Protein AF-A0A1V2M7Y9-F1 (afdb_monomer_lite)

Sequence (80 aa):
MYEKNIIGEQFIQGRKHTYYLLEKNSTYGIEIMEESGSKYICYQIYFTEDKNFANKLCNQICEGTVTIPGLEDIIEDAVV

pLDDT: mean 74.78, std 12.46, range [45.5, 90.5]

Structure (mmCIF, N/CA/C/O backbone):
data_AF-A0A1V2M7Y9-F1
#
_entry.id   AF-A0A1V2M7Y9-F1
#
loop_
_atom_site.group_PDB
_atom_site.id
_atom_site.type_symbol
_atom_site.label_atom_id
_atom_site.label_alt_id
_atom_site.label_comp_id
_atom_site.label_asym_id
_atom_site.label_entity_id
_atom_site.label_seq_id
_atom_site.pdbx_PDB_ins_code
_atom_site.Cartn_x
_atom_site.Cartn_y
_atom_site.Cartn_z
_atom_site.occupancy
_atom_site.B_iso_or_equiv
_atom_site.auth_seq_id
_atom_site.auth_comp_id
_atom_site.auth_asym_id
_atom_site.auth_atom_id
_atom_site.pdbx_PDB_model_num
ATOM 1 N N . MET A 1 1 ? 2.296 11.114 15.287 1.00 73.25 1 MET A N 1
ATOM 2 C CA . MET A 1 1 ? 2.988 10.587 14.096 1.00 73.25 1 MET A CA 1
ATOM 3 C C . MET A 1 1 ? 2.338 9.249 13.765 1.00 73.25 1 MET A C 1
ATOM 5 O O . MET A 1 1 ? 1.908 8.607 14.715 1.00 73.25 1 MET A O 1
ATOM 9 N N . TYR A 1 2 ? 2.148 8.900 12.491 1.00 81.19 2 TYR A N 1
ATOM 10 C CA . TYR A 1 2 ? 1.688 7.553 12.118 1.00 81.19 2 TYR A CA 1
ATOM 11 C C . TYR A 1 2 ? 2.891 6.608 12.116 1.00 81.19 2 TYR A C 1
ATOM 13 O O . TYR A 1 2 ? 3.967 7.013 11.670 1.00 81.19 2 TYR A O 1
ATOM 21 N N . GLU A 1 3 ? 2.720 5.390 12.620 1.00 87.50 3 GLU A N 1
ATOM 22 C CA . GLU A 1 3 ? 3.696 4.319 12.420 1.00 87.50 3 GLU A CA 1
ATOM 23 C C . GLU A 1 3 ? 3.583 3.828 10.975 1.00 87.50 3 GLU A C 1
ATOM 25 O O . GLU A 1 3 ? 2.473 3.614 10.492 1.00 87.50 3 GLU A O 1
ATOM 30 N N . LYS A 1 4 ? 4.716 3.706 10.271 1.00 88.50 4 LYS A N 1
ATOM 31 C CA . LYS A 1 4 ? 4.762 3.243 8.877 1.00 88.50 4 LYS A CA 1
ATOM 32 C C . LYS A 1 4 ? 5.315 1.826 8.823 1.00 88.50 4 LYS A C 1
ATOM 34 O O . LYS A 1 4 ? 6.464 1.610 9.204 1.00 88.50 4 LYS A O 1
ATOM 39 N N . ASN A 1 5 ? 4.535 0.897 8.287 1.00 89.00 5 ASN A N 1
ATOM 40 C CA . ASN A 1 5 ? 4.952 -0.479 8.040 1.00 89.00 5 ASN A CA 1
ATOM 41 C C . ASN A 1 5 ? 5.068 -0.714 6.534 1.00 89.00 5 ASN A C 1
ATOM 43 O O . ASN A 1 5 ? 4.110 -0.467 5.808 1.00 89.00 5 ASN A O 1
ATOM 47 N N . ILE A 1 6 ? 6.229 -1.173 6.062 1.00 90.50 6 ILE A N 1
ATOM 48 C CA . ILE A 1 6 ? 6.423 -1.519 4.647 1.00 90.50 6 ILE A CA 1
ATOM 49 C C . ILE A 1 6 ? 5.660 -2.812 4.361 1.00 90.50 6 ILE A C 1
ATOM 51 O O . ILE A 1 6 ? 5.895 -3.820 5.024 1.00 90.50 6 ILE A O 1
ATOM 55 N N . ILE A 1 7 ? 4.772 -2.768 3.371 1.00 88.50 7 ILE A N 1
ATOM 56 C CA . ILE A 1 7 ? 4.036 -3.937 2.874 1.00 88.50 7 ILE A CA 1
ATOM 57 C C . ILE A 1 7 ? 4.780 -4.572 1.701 1.00 88.50 7 ILE A C 1
ATOM 59 O O . ILE A 1 7 ? 4.933 -5.790 1.652 1.00 88.50 7 ILE A O 1
ATOM 63 N N . GLY A 1 8 ? 5.325 -3.753 0.802 1.00 87.06 8 GLY A N 1
ATOM 64 C CA . GLY A 1 8 ? 6.149 -4.245 -0.291 1.00 87.06 8 GLY A CA 1
ATOM 65 C C . GLY A 1 8 ? 6.640 -3.148 -1.221 1.00 87.06 8 GLY A C 1
ATOM 66 O O . GLY A 1 8 ? 6.410 -1.956 -0.996 1.00 87.06 8 GLY A O 1
ATOM 67 N N . GLU A 1 9 ? 7.348 -3.577 -2.260 1.00 88.62 9 GLU A N 1
ATOM 68 C CA . GLU A 1 9 ? 7.962 -2.713 -3.263 1.00 88.62 9 GLU A CA 1
ATOM 69 C C . GLU A 1 9 ? 7.719 -3.285 -4.663 1.00 88.62 9 GLU A C 1
ATOM 71 O O . GLU A 1 9 ? 7.818 -4.496 -4.872 1.00 88.62 9 GLU A O 1
ATOM 76 N N . GLN A 1 10 ? 7.441 -2.416 -5.634 1.00 83.06 10 GLN A N 1
ATOM 77 C CA . GLN A 1 10 ? 7.316 -2.780 -7.043 1.00 83.06 10 GLN A CA 1
ATOM 78 C C . GLN A 1 10 ? 8.125 -1.840 -7.939 1.00 83.06 10 GLN A C 1
ATOM 80 O O . GLN A 1 10 ? 8.363 -0.682 -7.603 1.00 83.06 10 GLN A O 1
ATOM 85 N N . PHE A 1 11 ? 8.532 -2.343 -9.107 1.00 81.31 11 PHE A N 1
ATOM 86 C CA . PHE A 1 11 ? 9.128 -1.535 -10.168 1.00 81.31 1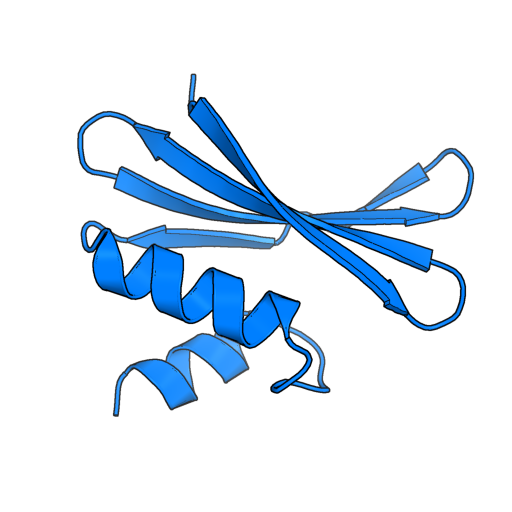1 PHE A CA 1
ATOM 87 C C . PHE A 1 11 ? 8.162 -1.432 -11.345 1.00 81.31 11 PHE A C 1
ATOM 89 O O . PHE A 1 11 ? 8.018 -2.377 -12.120 1.00 81.31 11 PHE A O 1
ATOM 96 N N . ILE A 1 12 ? 7.525 -0.273 -11.503 1.00 76.75 12 ILE A N 1
ATOM 97 C CA . ILE A 1 12 ? 6.543 -0.019 -12.561 1.00 76.75 12 ILE A CA 1
ATOM 98 C C . ILE A 1 12 ? 7.100 1.066 -13.483 1.00 76.75 12 ILE A C 1
ATOM 100 O O . ILE A 1 12 ? 7.444 2.161 -13.044 1.00 76.75 12 ILE A O 1
ATOM 104 N N . GLN A 1 13 ? 7.227 0.757 -14.780 1.00 75.06 13 GLN A N 1
ATOM 105 C CA . GLN A 1 13 ? 7.737 1.689 -15.804 1.00 75.06 13 GLN A CA 1
ATOM 106 C C . GLN A 1 13 ? 9.096 2.333 -15.442 1.00 75.06 13 GLN A C 1
ATOM 108 O O . GLN A 1 13 ? 9.361 3.490 -15.766 1.00 75.06 13 GLN A O 1
ATOM 113 N N . GLY A 1 14 ? 9.967 1.5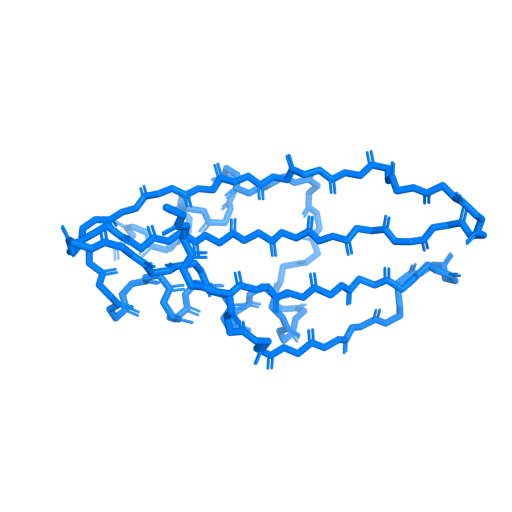81 -14.758 1.00 75.81 14 GLY A N 1
ATOM 114 C CA . GLY A 1 14 ? 11.291 2.049 -14.333 1.00 75.81 14 GLY A CA 1
ATOM 115 C C . GLY A 1 14 ? 11.294 2.949 -13.092 1.00 75.81 14 GLY A C 1
ATOM 116 O O . GLY A 1 14 ? 12.336 3.517 -12.771 1.00 75.81 14 GLY A O 1
ATOM 117 N N . ARG A 1 15 ? 10.161 3.078 -12.394 1.00 77.12 15 ARG A N 1
ATOM 118 C CA . ARG A 1 15 ? 10.033 3.804 -11.123 1.00 77.12 15 ARG A CA 1
ATOM 119 C C . ARG A 1 15 ? 9.847 2.816 -9.983 1.00 77.12 15 ARG A C 1
ATOM 121 O O . ARG A 1 15 ? 9.217 1.778 -10.182 1.00 77.12 15 ARG A O 1
ATOM 128 N N . LYS A 1 16 ? 10.413 3.130 -8.817 1.00 83.94 16 LYS A N 1
ATOM 129 C CA . LYS A 1 16 ? 10.237 2.318 -7.612 1.00 83.94 16 LYS A CA 1
ATOM 130 C C . LYS A 1 16 ? 9.007 2.820 -6.864 1.00 83.94 16 LYS A C 1
ATOM 132 O O . LYS A 1 16 ? 8.936 3.997 -6.517 1.00 83.94 16 LYS A O 1
ATOM 137 N N . HIS A 1 17 ? 8.067 1.923 -6.611 1.00 83.00 17 HIS A N 1
ATOM 138 C CA . HIS A 1 17 ? 6.888 2.160 -5.792 1.00 83.00 17 HIS A CA 1
ATOM 139 C C . HIS A 1 17 ? 7.038 1.403 -4.481 1.00 83.00 17 HIS A C 1
ATOM 141 O O . HIS A 1 17 ? 7.265 0.195 -4.496 1.00 83.00 17 HIS A O 1
ATOM 147 N N . THR A 1 18 ? 6.905 2.103 -3.360 1.00 86.38 18 THR A N 1
ATOM 148 C CA . THR A 1 18 ? 6.909 1.502 -2.023 1.00 86.38 18 THR A CA 1
ATOM 149 C C . THR A 1 18 ? 5.547 1.704 -1.379 1.00 86.38 18 THR A C 1
ATOM 151 O O . THR A 1 18 ? 5.019 2.818 -1.369 1.00 86.38 18 THR A O 1
ATOM 154 N N . TYR A 1 19 ? 4.989 0.628 -0.833 1.00 85.94 19 TYR A N 1
ATOM 155 C CA . TYR A 1 19 ? 3.655 0.603 -0.245 1.00 85.94 19 TYR A CA 1
ATOM 156 C C . TYR A 1 19 ? 3.768 0.516 1.273 1.00 85.94 19 TYR A C 1
ATOM 158 O O . TYR A 1 19 ? 4.417 -0.391 1.804 1.00 85.94 19 TYR A O 1
ATOM 166 N N . TYR A 1 20 ? 3.131 1.451 1.973 1.00 88.00 20 TYR A N 1
ATOM 167 C CA . TYR A 1 20 ? 3.137 1.518 3.427 1.00 88.00 20 TYR A CA 1
ATOM 168 C C . TYR A 1 20 ? 1.726 1.405 3.996 1.00 88.00 20 TYR A C 1
ATOM 170 O O . TYR A 1 20 ? 0.803 2.078 3.537 1.00 88.00 20 TYR A O 1
ATOM 178 N N . LEU A 1 21 ? 1.596 0.629 5.069 1.00 87.94 21 LEU A N 1
ATOM 179 C CA . LEU A 1 21 ? 0.458 0.680 5.974 1.00 87.94 21 LEU A CA 1
ATOM 180 C C . LEU A 1 21 ? 0.777 1.663 7.108 1.00 87.94 21 LEU A C 1
ATOM 182 O O . LEU A 1 21 ? 1.762 1.500 7.832 1.00 87.94 21 LEU A O 1
ATOM 186 N N . LEU A 1 22 ? -0.056 2.687 7.248 1.00 88.62 22 LEU A N 1
ATOM 187 C CA . LEU A 1 22 ? -0.010 3.686 8.308 1.00 88.62 22 LEU A CA 1
ATOM 188 C C . LEU A 1 22 ? -0.896 3.241 9.473 1.00 88.62 22 LEU A C 1
ATOM 190 O O . LEU A 1 22 ? -2.029 2.835 9.241 1.00 88.62 22 LEU A O 1
ATOM 194 N N . GLU A 1 23 ? -0.430 3.362 10.715 1.00 87.94 23 GLU A N 1
ATOM 195 C CA . GLU A 1 23 ? -1.217 3.034 11.916 1.00 87.94 23 GLU A CA 1
ATOM 196 C C . GLU A 1 23 ? -1.094 4.141 12.977 1.00 87.94 23 GLU A C 1
ATOM 198 O O . GLU A 1 23 ? 0.001 4.626 13.277 1.00 87.94 23 GLU A O 1
ATOM 203 N N . LYS A 1 24 ? -2.231 4.591 13.527 1.00 87.88 24 LYS A N 1
ATOM 204 C CA . LYS A 1 24 ? -2.294 5.505 14.681 1.00 87.88 24 LYS A CA 1
ATOM 205 C C . LYS A 1 24 ? -3.666 5.465 15.348 1.00 87.88 24 LYS A C 1
ATOM 207 O O . LYS A 1 24 ? -4.641 5.858 14.724 1.00 87.88 24 LYS A O 1
ATOM 212 N N . ASN A 1 25 ? -3.728 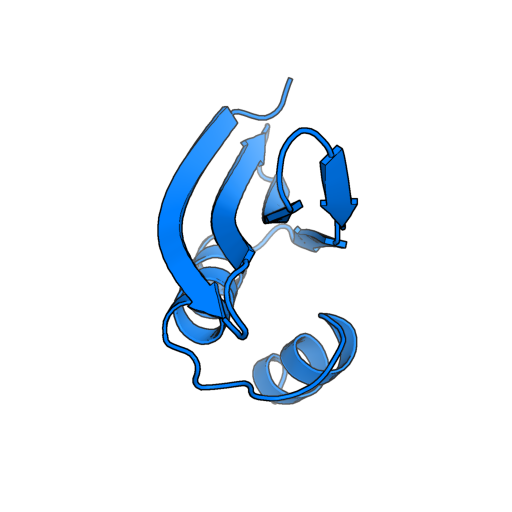5.137 16.641 1.00 81.25 25 ASN A N 1
ATOM 213 C CA . ASN A 1 25 ? -4.926 5.288 17.488 1.00 81.25 25 ASN A CA 1
ATOM 214 C C . ASN A 1 25 ? -6.233 4.802 16.819 1.00 81.25 25 ASN A C 1
ATOM 216 O O . ASN A 1 25 ? -7.220 5.532 16.813 1.00 81.25 25 ASN A O 1
ATOM 220 N N . SER A 1 26 ? -6.211 3.601 16.232 1.00 82.12 26 SER A N 1
ATOM 221 C CA . SER A 1 26 ? -7.331 2.985 15.489 1.00 82.12 26 SER A CA 1
ATOM 222 C C . SER A 1 26 ? -7.650 3.580 14.113 1.00 82.12 26 SER A C 1
ATOM 224 O O . SER A 1 26 ? -8.622 3.180 13.487 1.00 82.12 26 SER A O 1
ATOM 226 N N . THR A 1 27 ? -6.827 4.493 13.608 1.00 84.69 27 THR A N 1
ATOM 227 C CA . THR A 1 27 ? -6.846 4.930 12.213 1.00 84.69 27 THR A CA 1
ATOM 228 C C . THR A 1 27 ? -5.732 4.229 11.451 1.00 84.69 27 THR A C 1
ATOM 230 O O . THR A 1 27 ? -4.560 4.278 11.842 1.00 84.69 27 THR A O 1
ATOM 233 N N . TYR A 1 28 ? -6.106 3.611 10.343 1.00 85.50 28 TYR A N 1
ATOM 234 C CA . TYR A 1 28 ? -5.222 2.918 9.425 1.00 85.50 28 TYR A CA 1
ATOM 235 C C . TYR A 1 28 ? -5.203 3.658 8.105 1.00 85.50 28 TYR A C 1
ATOM 237 O O . TYR A 1 28 ? -6.234 4.173 7.683 1.00 85.50 28 TYR A O 1
ATOM 245 N N . GLY A 1 29 ? -4.056 3.719 7.444 1.00 83.19 29 GLY A N 1
ATOM 246 C CA . GLY A 1 29 ? -3.982 4.324 6.128 1.00 83.19 29 GLY A CA 1
ATOM 247 C C . GLY A 1 29 ? -3.045 3.611 5.184 1.00 83.19 29 GLY A C 1
ATOM 248 O O . GLY A 1 29 ? -2.257 2.770 5.596 1.00 83.19 29 GLY A O 1
ATOM 249 N N . ILE A 1 30 ? -3.153 3.938 3.908 1.00 83.50 30 ILE A N 1
ATOM 250 C CA . ILE A 1 30 ? -2.324 3.360 2.853 1.00 83.50 30 ILE A CA 1
ATOM 251 C C . ILE A 1 30 ? -1.562 4.498 2.224 1.00 83.50 30 ILE A C 1
ATOM 253 O O . ILE A 1 30 ? -2.187 5.457 1.800 1.00 83.50 30 ILE A O 1
ATOM 257 N N . GLU A 1 31 ? -0.244 4.394 2.161 1.00 82.56 31 GLU A N 1
ATOM 258 C CA . GLU A 1 31 ? 0.606 5.361 1.480 1.00 82.56 31 GLU A CA 1
ATOM 259 C C . GLU A 1 31 ? 1.359 4.656 0.358 1.00 82.56 31 GLU A C 1
ATOM 261 O O . GLU A 1 31 ? 2.039 3.654 0.582 1.00 82.56 31 GLU A O 1
ATOM 266 N N . ILE A 1 32 ? 1.241 5.196 -0.852 1.00 82.75 32 ILE A N 1
ATOM 267 C CA . ILE A 1 32 ? 2.039 4.778 -2.004 1.00 82.75 32 ILE A CA 1
ATOM 268 C C . ILE A 1 32 ? 3.069 5.863 -2.258 1.00 82.75 32 ILE A C 1
ATOM 270 O O . ILE A 1 32 ? 2.697 7.008 -2.515 1.00 82.75 32 ILE A O 1
ATOM 274 N N . MET A 1 33 ? 4.344 5.495 -2.198 1.00 81.62 33 MET A N 1
ATOM 275 C CA . MET A 1 33 ? 5.459 6.387 -2.478 1.00 81.62 33 MET A CA 1
ATOM 276 C C . MET A 1 33 ? 6.093 6.009 -3.813 1.00 81.62 33 MET A C 1
ATOM 278 O O . MET A 1 33 ? 6.569 4.890 -3.976 1.00 81.62 33 MET A O 1
ATOM 282 N N . GLU A 1 34 ? 6.119 6.950 -4.756 1.00 80.38 34 GLU A N 1
ATOM 283 C CA . GLU A 1 34 ? 6.836 6.800 -6.026 1.00 80.38 34 GLU A CA 1
ATOM 284 C C . GLU A 1 34 ? 8.179 7.540 -5.985 1.00 80.38 34 GLU A C 1
ATOM 286 O O . GLU A 1 34 ? 8.219 8.761 -5.794 1.00 80.38 34 GLU A O 1
ATOM 291 N N . GLU A 1 35 ? 9.263 6.810 -6.246 1.00 77.75 35 GLU A N 1
ATOM 292 C CA . GLU A 1 35 ? 10.607 7.344 -6.452 1.00 77.75 35 GLU A CA 1
ATOM 293 C C . GLU A 1 35 ? 10.950 7.371 -7.950 1.00 77.75 35 GLU A C 1
ATOM 295 O O . GLU A 1 35 ? 10.984 6.342 -8.633 1.00 77.75 35 GLU A O 1
ATOM 300 N N . SER A 1 36 ? 11.261 8.564 -8.465 1.00 70.44 36 SER A N 1
ATOM 301 C CA . SER A 1 36 ? 11.800 8.755 -9.815 1.00 70.44 36 SER A CA 1
ATOM 302 C C . SER A 1 36 ? 13.084 9.581 -9.741 1.00 70.44 36 SER A C 1
ATOM 304 O O . SER A 1 36 ? 13.061 10.817 -9.706 1.00 70.44 36 SER A O 1
ATOM 306 N N . GLY A 1 37 ? 14.229 8.898 -9.724 1.00 72.69 37 GLY A N 1
ATOM 307 C CA . GLY A 1 37 ? 15.533 9.532 -9.530 1.00 72.69 37 GLY A CA 1
ATOM 308 C C . GLY A 1 37 ? 15.653 10.119 -8.122 1.00 72.69 37 GLY A C 1
ATOM 309 O O . GLY A 1 37 ? 15.575 9.391 -7.144 1.00 72.69 37 GLY A O 1
ATOM 310 N N . SER A 1 38 ? 15.836 11.436 -8.008 1.00 63.78 38 SER A N 1
ATOM 311 C CA . SER A 1 38 ? 15.917 12.159 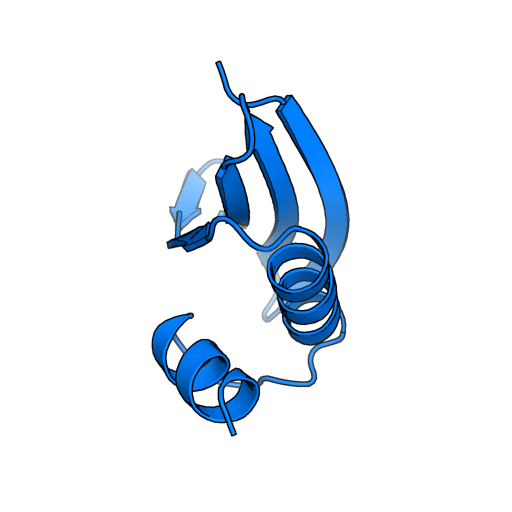-6.726 1.00 63.78 38 SER A CA 1
ATOM 312 C C . SER A 1 38 ? 14.610 12.852 -6.314 1.00 63.78 38 SER A C 1
ATOM 314 O O . SER A 1 38 ? 14.612 13.676 -5.399 1.00 63.78 38 SER A O 1
ATOM 316 N N . LYS A 1 39 ? 13.495 12.567 -7.001 1.00 57.53 39 LYS A N 1
ATOM 317 C CA . LYS A 1 39 ? 12.191 13.192 -6.744 1.00 57.53 39 LYS A CA 1
ATOM 318 C C . LYS A 1 39 ? 11.176 12.163 -6.246 1.00 57.53 39 LYS A C 1
ATOM 320 O O . LYS A 1 39 ? 11.026 11.103 -6.849 1.00 57.53 39 LYS A O 1
ATOM 325 N N . TYR A 1 40 ? 10.454 12.543 -5.194 1.00 62.19 40 TYR A N 1
ATOM 326 C CA . TYR A 1 40 ? 9.266 11.855 -4.687 1.00 62.19 40 TYR A CA 1
ATOM 327 C C . TYR A 1 40 ? 8.038 12.484 -5.349 1.00 62.19 40 TYR A C 1
ATOM 329 O O . TYR A 1 40 ? 7.858 13.699 -5.238 1.00 62.19 40 TYR A O 1
ATOM 337 N N . ILE A 1 41 ? 7.257 11.704 -6.102 1.00 59.53 41 ILE A N 1
ATOM 338 C CA . ILE A 1 41 ? 6.291 12.275 -7.064 1.00 59.53 41 ILE A CA 1
ATOM 339 C C . ILE A 1 41 ? 4.825 12.074 -6.660 1.00 59.53 41 ILE A C 1
ATOM 341 O O . ILE A 1 41 ? 3.989 12.886 -7.051 1.00 59.53 41 ILE A O 1
ATOM 345 N N . CYS A 1 42 ? 4.487 11.081 -5.837 1.00 56.41 42 CYS A N 1
ATOM 346 C CA . CYS A 1 42 ? 3.089 10.823 -5.493 1.00 56.41 42 CYS A CA 1
ATOM 347 C C . CYS A 1 42 ? 2.927 10.372 -4.040 1.00 56.41 42 CYS A C 1
ATOM 349 O O . CYS A 1 42 ? 3.694 9.533 -3.577 1.00 56.41 42 CYS A O 1
ATOM 351 N N . TYR A 1 43 ? 1.924 10.945 -3.365 1.00 62.88 43 TYR A N 1
ATOM 352 C CA . TYR A 1 43 ? 1.394 10.525 -2.069 1.00 62.88 43 TYR A CA 1
ATOM 353 C C . TYR A 1 43 ? -0.115 10.373 -2.244 1.00 62.88 43 TYR A C 1
ATOM 355 O O . TYR A 1 43 ? -0.844 11.364 -2.213 1.00 62.88 43 TYR A O 1
ATOM 363 N N . GLN A 1 44 ? -0.598 9.155 -2.456 1.00 62.31 44 GLN A N 1
ATOM 364 C CA . GLN A 1 44 ? -2.018 8.876 -2.255 1.00 62.31 44 GLN A CA 1
ATOM 365 C C . GLN A 1 44 ? -2.164 8.278 -0.868 1.00 62.31 44 GLN A C 1
ATOM 367 O O . GLN A 1 44 ? -1.478 7.307 -0.549 1.00 62.31 44 GLN A O 1
ATOM 372 N N . ILE A 1 45 ? -2.997 8.920 -0.045 1.00 68.25 45 ILE A N 1
ATOM 373 C CA . ILE A 1 45 ? -3.263 8.481 1.318 1.00 68.25 45 ILE A CA 1
ATOM 374 C C . ILE A 1 45 ? -4.757 8.268 1.493 1.00 68.25 45 ILE A C 1
ATOM 376 O O . ILE A 1 45 ? -5.533 9.220 1.453 1.00 68.25 45 ILE A O 1
ATOM 380 N N . TYR A 1 46 ? -5.142 7.017 1.709 1.00 74.38 46 TYR A N 1
ATOM 381 C CA . TYR A 1 46 ? -6.478 6.656 2.173 1.00 74.38 46 TYR A CA 1
ATOM 382 C C . TYR A 1 46 ? -6.434 6.339 3.656 1.00 74.38 46 TYR A C 1
ATOM 384 O O . TYR A 1 46 ? -5.427 5.815 4.124 1.00 74.38 46 TYR A O 1
ATOM 392 N N . PHE A 1 47 ? -7.515 6.641 4.374 1.00 81.56 47 PHE A N 1
ATOM 393 C CA . PHE A 1 47 ? -7.662 6.322 5.787 1.00 81.56 47 PHE A CA 1
ATOM 394 C C . PHE A 1 47 ? -8.968 5.572 6.048 1.00 81.56 47 PHE A C 1
ATOM 396 O O . PHE A 1 47 ? -10.001 5.883 5.460 1.00 81.56 47 PHE A O 1
ATOM 403 N N . THR A 1 48 ? -8.920 4.618 6.970 1.00 82.19 48 THR A N 1
ATOM 404 C CA . THR A 1 48 ? -10.061 3.836 7.450 1.00 82.19 48 THR A CA 1
ATOM 405 C C . THR A 1 48 ? -9.871 3.481 8.925 1.00 82.19 48 THR A C 1
ATOM 407 O O . THR A 1 48 ? -8.755 3.501 9.446 1.00 82.19 48 THR A O 1
ATOM 410 N N . GLU A 1 49 ? -10.959 3.150 9.609 1.00 86.38 49 GLU A N 1
ATOM 411 C CA . GLU A 1 49 ? -10.931 2.608 10.974 1.00 86.38 49 GLU A CA 1
ATOM 412 C C . GLU A 1 49 ? -10.837 1.070 10.985 1.00 86.38 49 GLU A C 1
ATOM 414 O O . GLU A 1 49 ? -10.598 0.462 12.028 1.00 86.38 49 GLU A O 1
ATOM 419 N N . ASP A 1 50 ? -10.964 0.423 9.821 1.00 85.62 50 ASP A N 1
ATOM 420 C CA . ASP A 1 50 ? -10.846 -1.028 9.677 1.00 85.62 50 ASP A CA 1
ATOM 421 C C . ASP A 1 50 ? -9.418 -1.437 9.270 1.00 85.62 50 ASP A C 1
ATOM 423 O O . ASP A 1 50 ? -8.989 -1.276 8.122 1.00 85.62 50 ASP A O 1
ATOM 427 N N . LYS A 1 51 ? -8.684 -2.025 10.224 1.00 82.94 51 LYS A N 1
ATO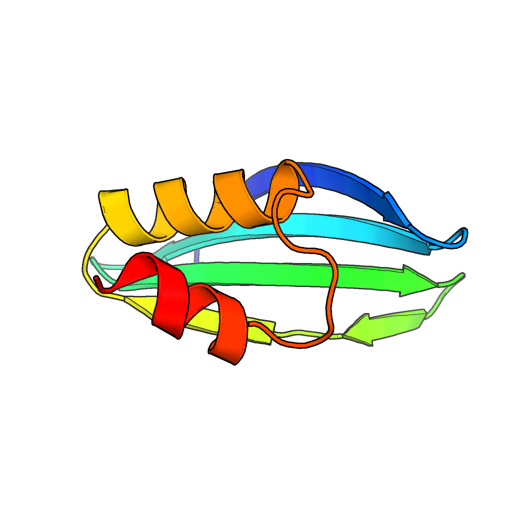M 428 C CA . LYS A 1 51 ? -7.323 -2.544 10.018 1.00 82.94 51 LYS A CA 1
ATOM 429 C C . LYS A 1 51 ? -7.254 -3.617 8.937 1.00 82.94 51 LYS A C 1
ATOM 431 O O . LYS A 1 51 ? -6.309 -3.635 8.149 1.00 82.94 51 LYS A O 1
ATOM 436 N N . ASN A 1 52 ? -8.212 -4.541 8.937 1.00 85.25 52 ASN A N 1
ATOM 437 C CA . ASN A 1 52 ? -8.211 -5.675 8.020 1.00 85.25 52 ASN A CA 1
ATOM 438 C C . ASN A 1 52 ? -8.479 -5.190 6.601 1.00 85.25 52 ASN A C 1
ATOM 440 O O . ASN A 1 52 ? -7.806 -5.638 5.675 1.00 85.25 52 ASN A O 1
ATOM 444 N N . PHE A 1 53 ? -9.398 -4.236 6.451 1.00 84.25 53 PHE A N 1
ATOM 445 C CA . PHE A 1 53 ? -9.656 -3.575 5.181 1.00 84.25 53 PHE A CA 1
ATOM 446 C C . PHE A 1 53 ? -8.418 -2.830 4.673 1.00 84.25 53 PHE A C 1
ATOM 448 O O . PHE A 1 53 ? -7.978 -3.090 3.556 1.00 84.25 53 PHE A O 1
ATOM 455 N N . ALA A 1 54 ? -7.793 -1.984 5.504 1.00 82.88 54 ALA A N 1
ATOM 456 C CA . ALA A 1 54 ? -6.578 -1.255 5.129 1.00 82.88 54 ALA A CA 1
ATOM 457 C C . ALA A 1 54 ? -5.445 -2.195 4.696 1.00 82.88 54 ALA A C 1
ATOM 459 O O . ALA A 1 54 ? -4.785 -1.958 3.686 1.00 82.88 54 ALA A O 1
ATOM 460 N N . ASN A 1 55 ? -5.235 -3.282 5.442 1.00 83.75 55 ASN A N 1
ATOM 461 C CA . ASN A 1 55 ? -4.198 -4.256 5.135 1.00 83.75 55 ASN A CA 1
ATOM 462 C C . ASN A 1 55 ? -4.517 -5.033 3.848 1.00 83.75 55 ASN A C 1
ATOM 464 O O . ASN A 1 55 ? -3.654 -5.167 2.985 1.00 83.75 55 ASN A O 1
ATOM 468 N N . LYS A 1 56 ? -5.756 -5.515 3.680 1.00 83.38 56 LYS A N 1
ATOM 469 C CA . LYS A 1 56 ? -6.194 -6.225 2.468 1.00 83.38 56 LYS A CA 1
ATOM 470 C C . LYS A 1 56 ? -6.027 -5.342 1.231 1.00 83.38 56 LYS A C 1
ATOM 472 O O . LYS A 1 56 ? -5.401 -5.770 0.267 1.00 83.38 56 LYS A O 1
ATOM 477 N N . LEU A 1 57 ? -6.506 -4.104 1.307 1.00 80.88 57 LEU A N 1
ATOM 478 C CA . LEU A 1 57 ? -6.415 -3.121 0.236 1.00 80.88 57 LEU A CA 1
ATOM 479 C C . LEU A 1 57 ? -4.948 -2.811 -0.104 1.00 80.88 57 LEU A C 1
ATOM 481 O O . LEU A 1 57 ? -4.565 -2.862 -1.267 1.00 80.88 57 LEU A O 1
ATOM 485 N N . CYS A 1 58 ? -4.091 -2.588 0.899 1.00 80.62 58 CYS A N 1
ATOM 486 C CA . CYS A 1 58 ? -2.666 -2.332 0.672 1.00 80.62 58 CYS A CA 1
ATOM 487 C C . CYS A 1 58 ? -1.958 -3.509 -0.022 1.00 80.62 58 CYS A C 1
ATOM 489 O O . CYS A 1 58 ? -1.186 -3.292 -0.954 1.00 80.62 58 CYS A O 1
ATOM 491 N N . ASN A 1 59 ? -2.264 -4.749 0.375 1.00 81.75 59 ASN A N 1
ATOM 492 C CA . ASN A 1 59 ? -1.720 -5.944 -0.276 1.00 81.75 59 ASN A CA 1
ATOM 493 C C . ASN A 1 59 ? -2.233 -6.095 -1.717 1.00 81.75 59 ASN A C 1
ATOM 495 O O . ASN A 1 59 ? -1.431 -6.322 -2.614 1.00 81.75 59 ASN A O 1
ATOM 499 N N . GLN A 1 60 ? -3.530 -5.891 -1.975 1.00 77.88 60 GLN A N 1
ATOM 500 C CA . GLN A 1 60 ? -4.098 -5.983 -3.330 1.00 77.88 60 GLN A CA 1
ATOM 501 C C . GLN A 1 60 ? -3.467 -4.977 -4.303 1.00 77.88 60 GLN A C 1
ATOM 503 O O . GLN A 1 60 ? -3.179 -5.322 -5.453 1.00 77.88 60 GLN A O 1
ATOM 508 N N . ILE A 1 61 ? -3.213 -3.756 -3.822 1.00 76.50 61 ILE A N 1
ATOM 509 C CA . ILE A 1 61 ? -2.484 -2.719 -4.559 1.00 76.50 61 ILE A CA 1
ATOM 510 C C . ILE A 1 61 ? -1.037 -3.173 -4.808 1.00 76.50 61 ILE A C 1
ATOM 512 O O . ILE A 1 61 ? -0.546 -3.101 -5.933 1.00 76.50 61 ILE A O 1
ATOM 516 N N . CYS A 1 62 ? -0.362 -3.667 -3.767 1.00 77.38 62 CYS A N 1
ATOM 517 C CA . CYS A 1 62 ? 1.029 -4.112 -3.826 1.00 77.38 62 CYS A CA 1
ATOM 518 C C . CYS A 1 62 ? 1.237 -5.389 -4.659 1.00 77.38 62 CYS A C 1
ATOM 520 O O . CYS A 1 62 ? 2.359 -5.658 -5.070 1.00 77.38 62 CYS A O 1
ATOM 522 N N . GLU A 1 63 ? 0.212 -6.200 -4.912 1.00 78.3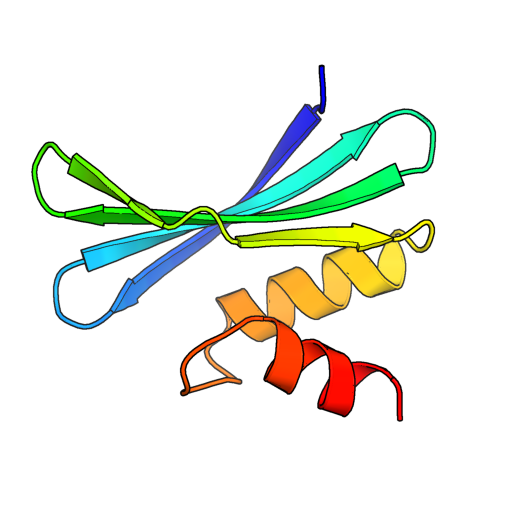1 63 GLU A N 1
ATOM 523 C CA . GLU A 1 63 ? 0.299 -7.411 -5.743 1.00 78.31 63 GLU A CA 1
ATOM 524 C C . GLU A 1 63 ? 0.028 -7.130 -7.231 1.00 78.31 63 GLU A C 1
ATOM 526 O O . GLU A 1 63 ? 0.148 -8.023 -8.066 1.00 78.31 63 GLU A O 1
ATOM 531 N N . GLY A 1 64 ? -0.281 -5.880 -7.597 1.00 60.06 64 GLY A N 1
ATOM 532 C CA . GLY A 1 64 ? -0.510 -5.495 -8.992 1.00 60.06 64 GLY A CA 1
ATOM 533 C C . GLY A 1 64 ? -1.845 -5.985 -9.561 1.00 60.06 64 GLY A C 1
ATOM 534 O O . GLY A 1 64 ? -2.016 -5.991 -10.779 1.00 60.06 64 GLY A O 1
ATOM 535 N N . THR A 1 65 ? -2.805 -6.356 -8.702 1.00 53.72 65 THR A N 1
ATOM 536 C CA . THR A 1 65 ? -4.181 -6.699 -9.125 1.00 53.72 65 THR A CA 1
ATOM 537 C C . THR A 1 65 ? -4.874 -5.501 -9.780 1.00 53.72 65 THR A C 1
ATOM 539 O O . THR A 1 65 ? -5.806 -5.661 -10.563 1.00 53.72 65 THR A O 1
ATOM 542 N N . VAL A 1 66 ? -4.371 -4.294 -9.512 1.00 50.91 66 VAL A N 1
ATOM 543 C CA . VAL A 1 66 ? -4.875 -3.050 -10.075 1.00 50.91 66 VAL A CA 1
ATOM 544 C C . VAL A 1 66 ? -3.802 -2.436 -10.961 1.00 50.91 66 VAL A C 1
ATOM 546 O O . VAL A 1 66 ? -2.886 -1.745 -10.519 1.00 50.91 66 VAL A O 1
ATOM 549 N N . THR A 1 67 ? -3.910 -2.688 -12.257 1.00 45.50 67 THR A N 1
ATOM 550 C CA . THR A 1 67 ? -3.465 -1.692 -13.228 1.00 45.50 67 THR A CA 1
ATOM 551 C C . THR A 1 67 ? -4.443 -0.514 -13.141 1.00 45.50 67 THR A C 1
ATOM 553 O O . THR A 1 67 ? -5.634 -0.779 -13.043 1.00 45.50 67 THR A O 1
ATOM 556 N N . ILE A 1 68 ? -4.000 0.737 -13.329 1.00 49.09 68 ILE A N 1
ATOM 557 C CA . ILE A 1 68 ? -4.815 1.979 -13.479 1.00 49.09 68 ILE A CA 1
ATOM 558 C C . ILE A 1 68 ? -4.932 2.815 -12.151 1.00 49.09 68 ILE A C 1
ATOM 560 O O . ILE A 1 68 ? -4.504 2.354 -11.097 1.00 49.09 68 ILE A O 1
ATOM 564 N N . PRO A 1 69 ? -5.274 4.123 -12.192 1.00 50.69 69 PRO A N 1
ATOM 565 C CA . PRO A 1 69 ? -4.398 5.292 -12.080 1.00 50.69 69 PRO A CA 1
ATOM 566 C C . PRO A 1 69 ? -4.609 6.100 -10.769 1.00 50.69 69 PRO A C 1
ATOM 568 O O . PRO A 1 69 ? -4.071 7.201 -10.627 1.00 50.69 69 PRO A O 1
ATOM 571 N N . GLY A 1 70 ? -5.386 5.577 -9.812 1.00 52.16 70 GLY A N 1
ATOM 572 C CA . GLY A 1 70 ? -5.783 6.265 -8.587 1.00 52.16 70 GLY A CA 1
ATOM 573 C C . GLY A 1 70 ? -6.470 5.339 -7.582 1.00 52.16 70 GLY A C 1
ATOM 574 O O . GLY A 1 70 ? -7.207 4.437 -7.959 1.00 52.16 70 GLY A O 1
ATOM 575 N N . LEU A 1 71 ? -6.213 5.572 -6.291 1.00 61.09 71 LEU A N 1
ATOM 576 C CA . LEU A 1 71 ? -6.719 4.774 -5.168 1.00 61.09 71 LEU A CA 1
ATOM 577 C C . LEU A 1 71 ? -8.252 4.646 -5.120 1.00 61.09 71 LEU A C 1
ATOM 579 O O . LEU A 1 71 ? -8.761 3.696 -4.534 1.00 61.09 71 LEU A O 1
ATOM 583 N N . GLU A 1 72 ? -8.970 5.609 -5.700 1.00 60.59 72 GLU A N 1
ATOM 584 C CA . GLU A 1 72 ? -10.437 5.688 -5.705 1.00 60.59 72 GLU A CA 1
ATOM 585 C C . GLU A 1 72 ? -11.071 4.480 -6.410 1.00 60.59 72 GLU A C 1
ATOM 587 O O . GLU A 1 72 ? -11.930 3.827 -5.821 1.00 60.59 72 GLU A O 1
ATOM 592 N N . ASP A 1 73 ? -10.558 4.099 -7.585 1.00 57.47 73 ASP A N 1
ATOM 593 C CA . ASP A 1 73 ? -11.049 2.944 -8.356 1.00 57.47 73 ASP A CA 1
ATOM 594 C C . ASP A 1 73 ? -10.890 1.622 -7.577 1.00 57.47 73 ASP A C 1
ATOM 596 O O . ASP A 1 73 ? -11.673 0.685 -7.719 1.00 57.47 73 ASP A O 1
ATOM 600 N N . ILE A 1 74 ? -9.872 1.549 -6.717 1.00 61.84 74 ILE A N 1
ATOM 601 C CA . ILE A 1 74 ? -9.548 0.361 -5.916 1.00 61.84 74 ILE A CA 1
ATOM 602 C C . ILE A 1 74 ? -10.482 0.246 -4.713 1.00 61.84 74 ILE A C 1
ATOM 604 O O . ILE A 1 74 ? -10.868 -0.851 -4.310 1.00 61.84 74 ILE A O 1
ATOM 608 N N . ILE A 1 75 ? -10.843 1.386 -4.125 1.00 63.72 75 ILE A N 1
ATOM 609 C CA . ILE A 1 75 ? -11.780 1.438 -3.005 1.00 63.72 75 ILE A CA 1
ATOM 610 C C . ILE A 1 75 ? -13.177 1.030 -3.478 1.00 63.72 75 ILE A C 1
ATOM 612 O O . ILE A 1 75 ? -13.841 0.285 -2.762 1.00 63.72 75 ILE A O 1
ATOM 616 N N . GLU A 1 76 ? -13.609 1.461 -4.667 1.00 60.28 76 GLU A N 1
ATOM 617 C CA . GLU A 1 76 ? -14.910 1.059 -5.217 1.00 60.28 76 GLU A CA 1
ATOM 618 C C . GLU A 1 76 ? -15.030 -0.466 -5.379 1.00 60.28 76 GLU A C 1
ATOM 620 O O . GLU A 1 76 ? -16.046 -1.036 -4.985 1.00 60.28 76 GLU A O 1
ATOM 625 N N . ASP A 1 77 ? -13.984 -1.142 -5.865 1.00 58.78 77 ASP A N 1
ATOM 626 C CA . ASP A 1 77 ? -13.974 -2.606 -6.025 1.00 58.78 77 ASP A CA 1
ATOM 627 C C . ASP A 1 77 ? -13.892 -3.356 -4.677 1.00 58.78 77 ASP A C 1
ATOM 629 O O . ASP A 1 77 ? -14.407 -4.463 -4.518 1.00 58.78 77 ASP A O 1
ATOM 633 N N . ALA A 1 78 ? -13.270 -2.748 -3.662 1.00 59.31 78 ALA A N 1
ATOM 634 C CA . ALA A 1 78 ? -13.093 -3.365 -2.349 1.00 59.31 78 ALA A CA 1
ATOM 635 C C . ALA A 1 78 ? -14.331 -3.282 -1.432 1.00 59.31 78 ALA A C 1
ATOM 637 O O . ALA A 1 78 ? -14.406 -4.045 -0.465 1.00 59.31 78 ALA A O 1
ATOM 638 N N . VAL A 1 79 ? -15.270 -2.365 -1.695 1.00 58.88 79 VAL A N 1
ATOM 639 C CA . VAL A 1 79 ? -16.455 -2.084 -0.848 1.00 58.88 79 VAL A CA 1
ATOM 640 C C . VAL A 1 79 ? -17.716 -2.851 -1.312 1.00 58.88 79 VAL A C 1
ATOM 642 O O . VAL A 1 79 ? -18.813 -2.603 -0.813 1.00 58.88 79 VAL A O 1
ATOM 645 N N . VAL A 1 80 ? -17.570 -3.816 -2.229 1.00 48.62 80 VAL A N 1
ATOM 646 C CA . VAL A 1 80 ? -18.658 -4.691 -2.723 1.00 48.62 80 VAL A CA 1
ATOM 647 C C . VAL A 1 80 ? -19.077 -5.752 -1.703 1.00 48.62 80 VAL A C 1
ATOM 649 O O . VAL A 1 80 ? -18.191 -6.430 -1.132 1.00 48.62 80 VAL A O 1
#

Foldseek 3Di:
DWDWDWPDWDQDPNWIWTWTWTDDPLKIWIFIWIDDPPDTDDTDIDIDSDPVLRNVLSVCVRVPVDDDDHSVVSVVVSVD

Radius of gyration: 12.3 Å; chains: 1; bounding box: 35×21×33 Å

Secondary structure (DSSP, 8-state):
--EEEEEEEEEETTEEEEEEEEEETTEEEEEEEEEETTEEEEEEEEEES-HHHHHHHHHHHHTT---SS-HHHHHHHHT-